Protein AF-A0A9P0Q6W0-F1 (afdb_monomer_lite)

pLDDT: mean 79.19, std 18.73, range [30.09, 95.81]

Organism: Acanthoscelides obtectus (NCBI:txid200917)

Sequence (115 aa):
MIPYQGRLVFKQYNPMKTHKYGIKVFKLCCDNGYTWNLSIYAGKEKEQAKNRNRAGNPVSVTKKKLKKGEITAKENERGICILKWRDKRDVLVLSTCHTDDTVHGVDTLFTSRKP

Foldseek 3Di:
DAADDDDDQQWAADPPDPRRIGWDKDFDADPVGDTPDIDTPSDDDPPDPQPVVRPPDDCVAPVDDDDAADKAWDADPQQWIWMWHDHVHIDIDIDSPDHRVVRVVVVVVVVVDDD

Radius of gyration: 19.01 Å; chains: 1; bounding box: 37×28×53 Å

InterPro domains:
  IPR029526 PiggyBac transposable element-derived protein [PF13843] (1-50)
  IPR029526 PiggyBac transposable element-derived protein [PF13843] (51-104)

Secondary structure (DSSP, 8-state):
-EE--S--TTPEE-TTSSS-EEE-EEEEE-TTS-EEEEEE--S--SS----SS-TTS-HHHHS----TT-EEEEE-TTS-EEEEEESSSEEEEEESS--THHHHHHHHHHSS---

Structure (mmCIF, N/CA/C/O backbone):
data_AF-A0A9P0Q6W0-F1
#
_entry.id   AF-A0A9P0Q6W0-F1
#
loop_
_atom_site.group_PDB
_atom_site.id
_atom_site.type_symbol
_atom_site.label_atom_id
_atom_site.label_alt_id
_atom_site.label_comp_id
_atom_site.label_asym_id
_atom_site.label_entity_id
_atom_site.label_seq_id
_atom_site.pdbx_PDB_ins_code
_atom_site.Cartn_x
_atom_site.Cartn_y
_atom_site.Cartn_z
_atom_site.occupancy
_atom_site.B_iso_or_equiv
_atom_site.auth_seq_id
_atom_site.auth_comp_id
_atom_site.auth_asym_id
_atom_site.auth_atom_id
_atom_site.pdbx_PDB_model_num
ATOM 1 N N . MET A 1 1 ? -12.545 -3.997 5.233 1.00 91.19 1 MET A N 1
ATOM 2 C CA . MET A 1 1 ? -12.561 -3.222 6.490 1.00 91.19 1 MET A CA 1
ATOM 3 C C . MET A 1 1 ? -13.819 -3.623 7.207 1.00 91.19 1 MET A C 1
ATOM 5 O O . MET A 1 1 ? -14.860 -3.628 6.565 1.00 91.19 1 MET A O 1
ATOM 9 N N . ILE A 1 2 ? -13.689 -4.030 8.462 1.00 94.38 2 ILE A N 1
ATOM 10 C CA . ILE A 1 2 ? -14.810 -4.478 9.283 1.00 94.38 2 ILE A CA 1
ATOM 11 C C . ILE A 1 2 ? -15.356 -3.235 9.996 1.00 94.38 2 ILE A C 1
ATOM 13 O O . ILE A 1 2 ? -14.585 -2.605 10.727 1.00 94.38 2 ILE A O 1
ATOM 17 N N . PRO A 1 3 ? -16.611 -2.820 9.743 1.00 95.81 3 PRO A N 1
ATOM 18 C CA . PRO A 1 3 ? -17.173 -1.614 10.342 1.00 95.81 3 PRO A CA 1
ATOM 19 C C . PRO A 1 3 ? -17.170 -1.709 11.868 1.00 95.81 3 PRO A C 1
ATOM 21 O O . PRO A 1 3 ? -17.630 -2.698 12.430 1.00 95.81 3 PRO A O 1
ATOM 24 N N . TYR A 1 4 ? -16.648 -0.683 12.537 1.00 95.06 4 TYR A N 1
ATOM 25 C CA . TYR A 1 4 ? -16.645 -0.606 13.997 1.00 95.06 4 TYR A CA 1
ATOM 26 C C . TYR A 1 4 ? -16.632 0.856 14.448 1.00 95.06 4 TYR A C 1
ATOM 28 O O . TYR A 1 4 ? -15.785 1.634 14.004 1.00 95.06 4 TYR A O 1
ATOM 36 N N . GLN A 1 5 ? -17.564 1.232 15.329 1.00 87.00 5 GLN A N 1
ATOM 37 C CA . GLN A 1 5 ? -17.781 2.626 15.749 1.00 87.00 5 GLN A CA 1
ATOM 38 C C . GLN A 1 5 ? -17.341 2.924 17.193 1.00 87.00 5 GLN A C 1
ATOM 40 O O . GLN A 1 5 ? -17.248 4.089 17.571 1.00 87.00 5 GLN A O 1
ATOM 45 N N . GLY A 1 6 ? -16.981 1.908 17.984 1.00 92.56 6 GLY A N 1
ATOM 46 C CA . GLY A 1 6 ? -16.529 2.088 19.367 1.00 92.56 6 GLY A CA 1
ATOM 47 C C . GLY A 1 6 ? -15.107 2.651 19.510 1.00 92.56 6 GLY A C 1
ATOM 48 O O . GLY A 1 6 ? -14.415 2.977 18.530 1.00 92.56 6 GLY A O 1
ATOM 49 N N . ARG A 1 7 ? -14.646 2.747 20.763 1.00 92.25 7 ARG A N 1
ATOM 50 C CA . ARG A 1 7 ? -13.244 3.040 21.099 1.00 92.25 7 ARG A CA 1
ATOM 51 C C . ARG A 1 7 ? -12.422 1.759 20.956 1.00 92.25 7 ARG A C 1
ATOM 53 O O . ARG A 1 7 ? -12.735 0.749 21.573 1.00 92.25 7 ARG A O 1
ATOM 60 N N . LEU A 1 8 ? -11.407 1.796 20.102 1.00 90.62 8 LEU A N 1
ATOM 61 C CA . LEU A 1 8 ? -10.446 0.715 19.893 1.00 90.62 8 LEU A CA 1
ATOM 62 C C . LEU A 1 8 ? -9.125 1.340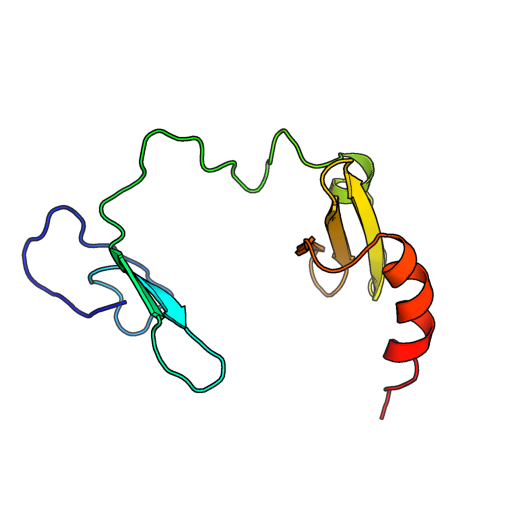 19.452 1.00 90.62 8 LEU A C 1
ATOM 64 O O . LEU A 1 8 ? -9.125 2.192 18.562 1.00 90.62 8 LEU A O 1
ATOM 68 N N . VAL A 1 9 ? -8.022 0.906 20.064 1.00 91.12 9 VAL A N 1
ATOM 69 C CA . VAL A 1 9 ? -6.696 1.532 19.911 1.00 91.12 9 VAL A CA 1
ATOM 70 C C . VAL A 1 9 ? -6.196 1.487 18.463 1.00 91.12 9 VAL A C 1
ATOM 72 O O . VAL A 1 9 ? -5.640 2.462 17.973 1.00 91.12 9 VAL A O 1
ATOM 75 N N . PHE A 1 10 ? -6.458 0.395 17.743 1.00 90.62 10 PHE A N 1
ATOM 76 C CA . PHE A 1 10 ? -6.025 0.195 16.354 1.00 90.62 10 PHE A CA 1
ATOM 77 C C . PHE A 1 10 ? -7.147 0.382 15.317 1.00 90.62 10 PHE A C 1
ATOM 79 O O . PHE A 1 10 ? -7.098 -0.159 14.209 1.00 90.62 10 PHE A O 1
ATOM 86 N N . LYS A 1 11 ? -8.189 1.156 15.648 1.00 93.06 11 LYS A N 1
ATOM 87 C CA . LYS A 1 11 ? -9.215 1.539 14.668 1.00 93.06 11 LYS A CA 1
ATOM 88 C C . LYS A 1 11 ? -8.581 2.384 13.560 1.00 93.06 11 LYS A C 1
ATOM 90 O O . LYS A 1 11 ? -7.958 3.407 13.827 1.00 93.06 11 LYS A O 1
ATOM 95 N N . GLN A 1 12 ? -8.791 1.994 12.307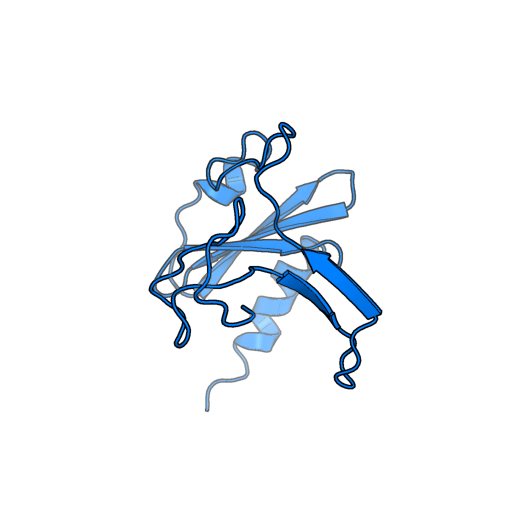 1.00 93.75 12 GLN A N 1
ATOM 96 C CA . GLN A 1 12 ? -8.245 2.692 11.150 1.00 93.75 12 GLN A CA 1
ATOM 97 C C . GLN A 1 12 ? -9.315 3.554 10.474 1.00 93.75 12 GLN A C 1
ATOM 99 O O . GLN A 1 12 ? -10.459 3.130 10.299 1.00 93.75 12 GLN A O 1
ATOM 104 N N . TYR A 1 13 ? -8.911 4.747 10.035 1.00 93.88 13 TYR A N 1
ATOM 105 C CA . TYR A 1 13 ? -9.670 5.566 9.091 1.00 93.88 13 TYR A CA 1
ATOM 106 C C . TYR A 1 13 ? -9.135 5.371 7.668 1.00 93.88 13 TYR A C 1
ATOM 108 O O . TYR A 1 13 ? -7.922 5.445 7.444 1.00 93.88 13 TYR A O 1
ATOM 116 N N . ASN A 1 14 ? -10.024 5.118 6.708 1.00 92.81 14 ASN A N 1
ATOM 117 C CA . ASN A 1 14 ? -9.715 5.103 5.282 1.00 92.81 14 ASN A CA 1
ATOM 118 C C . ASN A 1 14 ? -10.855 5.772 4.487 1.00 92.81 14 ASN A C 1
ATOM 120 O O . ASN A 1 14 ? -11.891 5.137 4.269 1.00 92.81 14 ASN A O 1
ATOM 124 N N . PRO A 1 15 ? -10.669 7.020 4.017 1.00 95.00 15 PRO A N 1
ATOM 125 C CA . PRO A 1 15 ? -11.729 7.801 3.376 1.00 95.00 15 PRO A CA 1
ATOM 126 C C . PRO A 1 15 ? -12.205 7.210 2.044 1.00 95.00 15 PRO A C 1
ATOM 128 O O . PRO A 1 15 ? -13.334 7.461 1.637 1.00 95.00 15 PRO A O 1
ATOM 131 N N . MET A 1 16 ? -11.372 6.398 1.387 1.00 95.50 16 MET A N 1
ATOM 132 C CA . MET A 1 16 ? -11.658 5.809 0.073 1.00 95.50 16 MET A CA 1
ATOM 133 C C . MET A 1 16 ? -12.521 4.537 0.145 1.00 95.50 16 MET A C 1
ATOM 135 O O . MET A 1 16 ? -12.678 3.836 -0.852 1.00 95.50 16 MET A O 1
ATOM 139 N N . LYS A 1 17 ? -13.034 4.172 1.324 1.00 91.94 17 LYS A N 1
ATOM 140 C CA . LYS A 1 17 ? -13.898 3.001 1.524 1.00 91.94 17 LYS A CA 1
ATOM 141 C C . LYS A 1 17 ? -15.270 3.449 2.017 1.00 91.94 17 LYS A C 1
ATOM 143 O O . LYS A 1 17 ? -15.353 4.379 2.811 1.00 91.94 17 LYS A O 1
ATOM 148 N N . THR A 1 18 ? -16.321 2.737 1.603 1.00 94.19 18 THR A N 1
ATOM 149 C CA . THR A 1 18 ? -17.715 2.996 2.012 1.00 94.19 18 THR A CA 1
ATOM 150 C C . THR A 1 18 ? -17.849 3.084 3.532 1.00 94.19 18 THR A C 1
ATOM 152 O O . THR A 1 18 ? -18.321 4.080 4.069 1.00 94.19 18 THR A O 1
ATOM 155 N N . HIS A 1 19 ? -17.334 2.081 4.245 1.00 93.25 19 HIS A N 1
ATOM 156 C CA . HIS A 1 19 ? -17.178 2.145 5.694 1.00 93.25 19 HIS A CA 1
ATOM 157 C C . HIS A 1 19 ? -15.838 2.788 6.021 1.00 93.25 19 HIS A C 1
ATOM 159 O O . HIS A 1 19 ? -14.816 2.115 5.971 1.00 93.25 19 HIS A O 1
ATOM 165 N N . LYS A 1 20 ? -15.833 4.089 6.321 1.00 94.81 20 LYS A N 1
ATOM 166 C CA . LYS A 1 20 ? -14.592 4.862 6.488 1.00 94.81 20 LYS A CA 1
ATOM 167 C C . LYS A 1 20 ? -13.821 4.527 7.766 1.00 94.81 20 LYS A C 1
ATOM 169 O O . LYS A 1 20 ? -12.600 4.647 7.777 1.00 94.81 20 LYS A O 1
ATOM 174 N N . TYR A 1 21 ? -14.520 4.111 8.820 1.00 95.31 21 TYR A N 1
ATOM 175 C CA .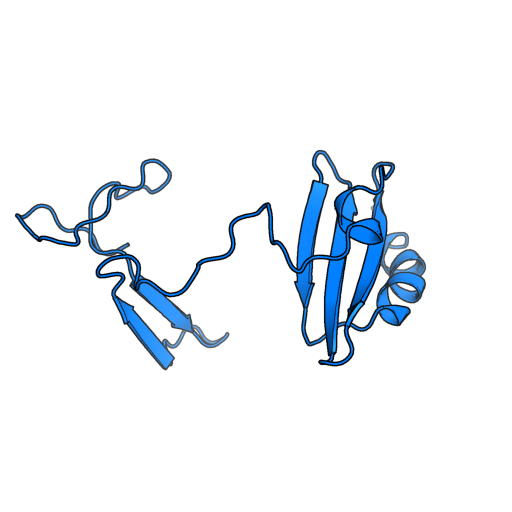 TYR A 1 21 ? -13.945 3.765 10.120 1.00 95.31 21 TYR A CA 1
ATOM 176 C C . TYR A 1 21 ? -14.164 2.286 10.420 1.00 95.31 21 TYR A C 1
ATOM 178 O O . TYR A 1 21 ? -15.267 1.764 10.237 1.00 95.31 21 TYR A O 1
ATOM 186 N N . GLY A 1 22 ? -13.122 1.613 10.901 1.00 95.56 22 GLY A N 1
ATOM 187 C CA . GLY A 1 22 ? -13.252 0.233 11.342 1.00 95.56 22 GLY A CA 1
ATOM 188 C C . GLY A 1 22 ? -11.927 -0.473 11.573 1.00 95.56 22 GLY A C 1
ATOM 189 O O . GLY A 1 22 ? -10.863 0.142 11.637 1.00 95.56 22 GLY A O 1
ATOM 190 N N . ILE A 1 23 ? -12.003 -1.794 11.682 1.00 95.50 23 ILE A N 1
ATOM 191 C CA . ILE A 1 23 ? -10.837 -2.661 11.826 1.00 95.50 23 ILE A CA 1
ATOM 192 C C . ILE A 1 23 ? -10.345 -3.021 10.425 1.00 95.50 23 ILE A C 1
ATOM 194 O O . ILE A 1 23 ? -11.081 -3.563 9.586 1.00 95.50 23 ILE A O 1
ATOM 198 N N . LYS A 1 24 ? -9.088 -2.684 10.135 1.00 94.19 24 LYS A N 1
ATOM 199 C CA . LYS A 1 24 ? -8.449 -3.065 8.878 1.00 94.19 24 LYS A CA 1
ATOM 200 C C . LYS A 1 24 ? -7.898 -4.481 9.015 1.00 94.19 24 LYS A C 1
ATOM 202 O O . LYS A 1 24 ? -7.192 -4.793 9.963 1.00 94.19 24 LYS A O 1
ATOM 207 N N . VAL A 1 25 ? -8.221 -5.315 8.036 1.00 93.31 25 VAL A N 1
ATOM 208 C CA . VAL A 1 25 ? -7.855 -6.727 7.995 1.00 93.31 25 VAL A CA 1
ATOM 209 C C . VAL A 1 25 ? -7.241 -7.031 6.636 1.00 93.31 25 VAL A C 1
ATOM 211 O O . VAL A 1 25 ? -7.771 -6.586 5.612 1.00 93.31 25 VAL A O 1
ATOM 214 N N . PHE A 1 26 ? -6.140 -7.773 6.637 1.00 92.56 26 PHE A N 1
ATOM 215 C CA . PHE A 1 26 ? -5.577 -8.415 5.456 1.00 92.56 26 PHE A CA 1
ATOM 216 C C . PHE A 1 26 ? -6.058 -9.860 5.428 1.00 92.56 26 PHE A C 1
ATOM 218 O O . PHE A 1 26 ? -5.970 -10.556 6.436 1.00 92.56 26 PHE A O 1
ATOM 225 N N . LYS A 1 27 ? -6.599 -10.292 4.291 1.00 93.25 27 LYS A N 1
ATOM 226 C CA . LYS A 1 27 ? -7.102 -11.651 4.104 1.00 93.25 27 LYS A CA 1
ATOM 227 C C . LYS A 1 27 ? -6.348 -12.321 2.965 1.00 93.25 27 LYS A C 1
ATOM 229 O O . LYS A 1 27 ? -6.154 -11.697 1.922 1.00 93.25 27 LYS A O 1
ATOM 234 N N . LEU A 1 28 ? -5.953 -13.568 3.178 1.00 95.00 28 LEU A N 1
ATOM 235 C CA . LEU A 1 28 ? -5.508 -14.470 2.128 1.00 95.00 28 LEU A CA 1
ATOM 236 C C . LEU A 1 28 ? -6.723 -15.292 1.707 1.00 95.00 28 LEU A C 1
ATOM 238 O O . LEU A 1 28 ? -7.292 -16.016 2.524 1.00 95.00 28 LEU A O 1
ATOM 242 N N . CYS A 1 29 ? -7.145 -15.141 0.458 1.00 94.12 29 CYS A N 1
ATOM 243 C CA . CYS A 1 29 ? -8.270 -15.883 -0.097 1.00 94.12 29 CYS A CA 1
ATOM 244 C C . CYS A 1 29 ? -7.792 -16.786 -1.226 1.00 94.12 29 CYS A C 1
ATOM 246 O O . CYS A 1 29 ? -6.843 -16.437 -1.923 1.00 94.12 29 CYS A O 1
ATOM 248 N N . CYS A 1 30 ? -8.481 -17.906 -1.405 1.00 93.81 30 CYS A N 1
ATOM 249 C CA . CYS A 1 30 ? -8.406 -18.674 -2.637 1.00 93.81 30 CYS A CA 1
ATOM 250 C C . CYS A 1 30 ? -9.358 -18.115 -3.692 1.00 93.81 30 CYS A C 1
ATOM 252 O O . CYS A 1 30 ? -10.293 -17.370 -3.381 1.00 93.81 30 CYS A O 1
ATOM 254 N N . ASP A 1 31 ? -9.142 -18.547 -4.932 1.00 91.56 31 ASP A N 1
ATOM 255 C CA . ASP A 1 31 ? -9.912 -18.125 -6.105 1.00 91.56 31 ASP A CA 1
ATOM 256 C C . ASP A 1 31 ? -11.384 -18.556 -6.026 1.00 91.56 31 ASP A C 1
ATOM 258 O O . ASP A 1 31 ? -12.271 -17.866 -6.519 1.00 91.56 31 ASP A O 1
ATOM 262 N N . ASN A 1 32 ? -11.664 -19.650 -5.313 1.00 93.12 32 ASN A N 1
ATOM 263 C CA . ASN A 1 32 ? -13.016 -20.119 -4.996 1.00 93.12 32 ASN A CA 1
ATOM 264 C C . ASN A 1 32 ? -13.727 -19.294 -3.900 1.00 93.12 32 ASN A C 1
ATOM 266 O O . ASN A 1 32 ? -14.839 -19.626 -3.501 1.00 93.12 32 ASN A O 1
ATOM 270 N N . GLY A 1 33 ? -13.099 -18.228 -3.393 1.00 89.25 33 GLY A N 1
ATOM 271 C CA . GLY A 1 33 ? -13.694 -17.285 -2.446 1.00 89.25 33 GLY A CA 1
ATOM 272 C C . GLY A 1 33 ? -13.485 -17.618 -0.966 1.00 89.25 33 GLY A C 1
ATOM 273 O O . GLY A 1 33 ? -13.774 -16.769 -0.115 1.00 89.25 33 GLY A O 1
ATOM 274 N N . TYR A 1 34 ? -12.934 -18.790 -0.628 1.00 92.94 34 TYR A N 1
ATOM 275 C CA . TYR A 1 34 ? -12.647 -19.140 0.766 1.00 92.94 34 TYR A CA 1
ATOM 276 C C . TYR A 1 34 ? -11.464 -18.347 1.323 1.00 92.94 34 TYR A C 1
ATOM 278 O O . TYR A 1 34 ? -10.495 -18.044 0.625 1.00 92.94 34 TYR A O 1
ATOM 286 N N . THR A 1 35 ? -11.541 -18.009 2.611 1.00 94.25 35 THR A N 1
ATOM 287 C CA . THR A 1 35 ? -10.462 -17.318 3.328 1.00 94.25 35 THR A CA 1
ATOM 288 C C . THR A 1 35 ? -9.589 -18.343 4.034 1.00 94.25 35 THR A C 1
ATOM 290 O O . THR A 1 35 ? -10.073 -19.071 4.890 1.00 94.25 35 THR A O 1
ATOM 293 N N . TRP A 1 36 ? -8.309 -18.372 3.678 1.00 92.50 36 TRP A N 1
ATOM 294 C CA . TRP A 1 36 ? -7.313 -19.270 4.260 1.00 92.50 36 TRP A CA 1
ATOM 295 C C . 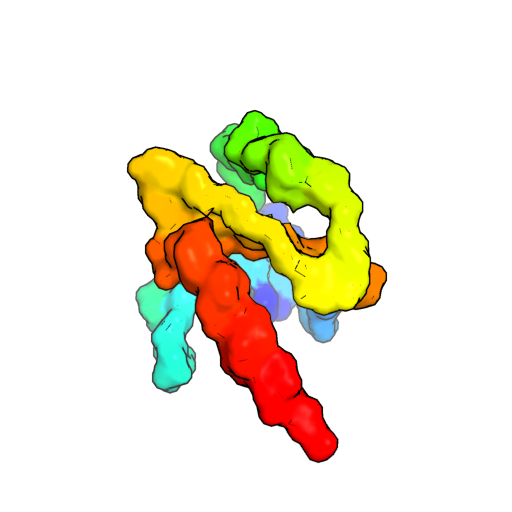TRP A 1 36 ? -6.688 -18.697 5.517 1.00 92.50 36 TRP A C 1
ATOM 297 O O . TRP A 1 36 ? -6.451 -19.413 6.481 1.00 92.50 36 TRP A O 1
ATOM 307 N N . ASN A 1 37 ? -6.399 -17.397 5.499 1.00 94.75 37 ASN A N 1
ATOM 308 C CA . ASN A 1 37 ? -5.753 -16.734 6.620 1.00 94.75 37 ASN A CA 1
ATOM 309 C C . ASN A 1 37 ? -6.215 -15.278 6.728 1.00 94.75 37 ASN A C 1
ATOM 311 O O . ASN A 1 37 ? -6.591 -14.645 5.735 1.00 94.75 37 ASN A O 1
ATOM 315 N N . LEU A 1 38 ? -6.184 -14.746 7.944 1.00 94.31 38 LEU A N 1
ATOM 316 C CA . LEU A 1 38 ? -6.647 -13.416 8.284 1.00 94.31 38 LEU A CA 1
ATOM 317 C C . LEU A 1 38 ? -5.691 -12.782 9.296 1.00 94.31 38 LEU A C 1
ATOM 319 O O . LEU A 1 38 ? -5.463 -13.328 10.367 1.00 94.31 38 LEU A O 1
ATOM 323 N N . SER A 1 39 ? -5.189 -11.588 8.982 1.00 93.06 39 SER A N 1
ATOM 324 C CA . SER A 1 39 ? -4.351 -10.795 9.883 1.00 93.06 39 SER A CA 1
ATOM 325 C C . SER A 1 39 ? -4.985 -9.435 10.151 1.00 93.06 39 SER A C 1
ATOM 327 O O . SER A 1 39 ? -5.313 -8.687 9.223 1.00 93.06 39 SER A O 1
ATOM 329 N N . ILE A 1 40 ? -5.126 -9.083 11.429 1.00 93.38 40 ILE A N 1
ATOM 330 C CA . ILE A 1 40 ? -5.608 -7.767 11.860 1.00 93.38 40 ILE A CA 1
ATOM 331 C C . ILE A 1 40 ? -4.462 -6.760 11.755 1.00 93.38 40 ILE A C 1
ATOM 333 O O . ILE A 1 40 ? -3.342 -7.022 12.183 1.00 93.38 40 ILE A O 1
ATOM 337 N N . TYR A 1 41 ? -4.740 -5.586 11.194 1.00 90.94 41 TYR A N 1
ATOM 338 C CA . TYR A 1 41 ? -3.799 -4.475 11.229 1.00 90.94 41 TYR A CA 1
ATOM 339 C C . TYR A 1 41 ? -3.918 -3.758 12.575 1.00 90.94 41 TYR A C 1
ATOM 341 O O . TYR A 1 41 ? -4.829 -2.954 12.774 1.00 90.94 41 TYR A O 1
ATOM 349 N N . ALA A 1 42 ? -2.994 -4.058 13.484 1.00 90.50 42 ALA A N 1
ATOM 350 C CA . ALA A 1 42 ? -2.933 -3.459 14.817 1.00 90.50 42 ALA A CA 1
ATOM 351 C C . ALA A 1 42 ? -1.969 -2.253 14.914 1.00 90.50 42 ALA A C 1
ATOM 353 O O . ALA A 1 42 ? -1.752 -1.717 15.995 1.00 90.50 42 ALA A O 1
ATOM 354 N N . GLY A 1 43 ? -1.389 -1.813 13.792 1.00 83.19 43 GLY A N 1
ATOM 355 C CA . GLY A 1 43 ? -0.340 -0.791 13.740 1.00 83.19 43 GLY A CA 1
ATOM 356 C C . GLY A 1 43 ? 0.773 -1.190 12.770 1.00 83.19 43 GLY A C 1
ATOM 357 O O . GLY A 1 43 ? 0.680 -2.220 12.104 1.00 83.19 43 GLY A O 1
ATOM 358 N N . LYS A 1 44 ? 1.819 -0.366 12.656 1.00 70.38 44 LYS A N 1
ATOM 359 C CA . LYS A 1 44 ? 3.049 -0.756 11.953 1.00 70.38 44 LYS A CA 1
ATOM 360 C C . LYS A 1 44 ? 3.989 -1.397 12.969 1.00 70.38 44 LYS A C 1
ATOM 362 O O . LYS A 1 44 ? 4.361 -0.729 13.931 1.00 70.38 44 LYS A O 1
ATOM 367 N N . GLU A 1 45 ? 4.402 -2.638 12.744 1.00 67.75 45 GLU A N 1
ATOM 368 C CA . GLU A 1 45 ? 5.624 -3.139 13.378 1.00 67.75 45 GLU A CA 1
ATOM 369 C C . GLU A 1 45 ? 6.821 -2.298 12.904 1.00 67.75 45 GLU A C 1
ATOM 371 O O . GLU A 1 45 ? 6.780 -1.687 11.831 1.00 67.75 45 GLU A O 1
ATOM 376 N N . LYS A 1 46 ? 7.886 -2.219 13.714 1.00 52.22 46 LYS A N 1
ATOM 377 C CA . LYS A 1 46 ? 9.078 -1.397 13.419 1.00 52.22 46 LYS A CA 1
ATOM 378 C C . LYS A 1 46 ? 9.881 -1.879 12.206 1.00 52.22 46 LYS A C 1
ATOM 380 O O . LYS A 1 46 ? 10.882 -1.253 11.859 1.00 52.22 46 LYS A O 1
ATOM 385 N N . GLU A 1 47 ? 9.461 -2.948 11.542 1.00 57.94 47 GLU A N 1
ATOM 386 C CA . GLU A 1 47 ? 10.160 -3.445 10.373 1.00 57.94 47 GLU A CA 1
ATOM 387 C C . GLU A 1 47 ? 9.766 -2.652 9.124 1.00 57.94 47 GLU A C 1
ATOM 389 O O . GLU A 1 47 ? 8.597 -2.437 8.795 1.00 57.94 47 GLU A O 1
ATOM 394 N N . GLN A 1 48 ? 10.793 -2.109 8.479 1.00 49.66 48 GLN A N 1
ATOM 395 C CA . GLN A 1 48 ? 10.712 -1.035 7.502 1.00 49.66 48 GLN A CA 1
ATOM 396 C C . GLN A 1 48 ? 9.805 -1.402 6.322 1.00 49.66 48 GLN A C 1
ATOM 398 O O . GLN A 1 48 ? 10.239 -2.003 5.339 1.00 49.66 48 GLN A O 1
ATOM 403 N N . ALA A 1 49 ? 8.555 -0.942 6.354 1.00 45.41 49 ALA A N 1
ATOM 404 C CA . ALA A 1 49 ? 7.718 -0.880 5.166 1.00 45.41 49 ALA A CA 1
ATOM 405 C C . ALA A 1 49 ? 8.356 0.110 4.176 1.00 45.41 49 ALA A C 1
ATOM 407 O O . ALA A 1 49 ? 8.077 1.312 4.203 1.00 45.41 49 ALA A O 1
ATOM 408 N N . LYS A 1 50 ? 9.265 -0.395 3.329 1.00 50.88 50 LYS A N 1
ATOM 409 C CA . LYS A 1 50 ? 9.954 0.370 2.286 1.00 50.88 50 LYS A CA 1
ATOM 410 C C . LYS A 1 50 ? 8.903 0.951 1.340 1.00 50.88 50 LYS A C 1
ATOM 412 O O . LYS A 1 50 ? 8.302 0.260 0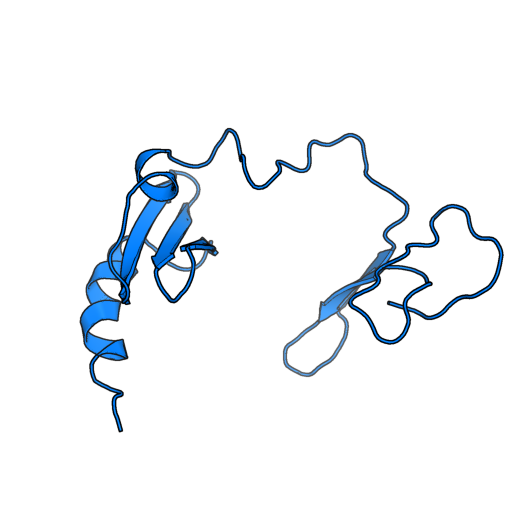.514 1.00 50.88 50 LYS A O 1
ATOM 417 N N . ASN A 1 51 ? 8.683 2.244 1.552 1.00 51.28 51 ASN A N 1
ATOM 418 C CA . ASN A 1 51 ? 7.811 3.156 0.828 1.00 51.28 51 ASN A CA 1
ATOM 419 C C . ASN A 1 51 ? 8.116 3.129 -0.682 1.00 51.28 51 ASN A C 1
ATOM 421 O O . ASN A 1 51 ? 9.160 2.625 -1.079 1.00 51.28 51 ASN A O 1
ATOM 425 N N . ARG A 1 52 ? 7.259 3.710 -1.535 1.00 48.22 52 ARG A N 1
ATOM 426 C CA . ARG A 1 52 ? 7.449 3.753 -3.011 1.00 48.22 52 ARG A CA 1
ATOM 427 C C . ARG A 1 52 ? 8.845 4.230 -3.464 1.00 48.22 52 ARG A C 1
ATOM 429 O O . ARG A 1 52 ? 9.301 3.819 -4.524 1.00 48.22 52 ARG A O 1
ATOM 436 N N . ASN A 1 53 ? 9.555 4.981 -2.621 1.00 54.38 53 ASN A N 1
ATOM 437 C CA . ASN A 1 53 ? 10.999 5.221 -2.714 1.00 54.38 53 ASN A CA 1
ATOM 438 C C . ASN A 1 53 ? 11.788 4.023 -2.144 1.00 54.38 53 ASN A C 1
ATOM 440 O O . ASN A 1 53 ? 12.524 4.149 -1.164 1.00 54.38 53 ASN A O 1
ATOM 444 N N . ARG A 1 54 ? 11.574 2.829 -2.712 1.00 60.19 54 ARG A N 1
ATOM 445 C CA . ARG A 1 54 ? 12.193 1.580 -2.253 1.00 60.19 54 ARG A CA 1
ATOM 446 C C . ARG A 1 54 ? 13.693 1.652 -2.514 1.00 60.19 54 ARG A C 1
ATOM 448 O O . ARG A 1 54 ? 14.116 1.497 -3.653 1.00 60.19 54 ARG A O 1
ATOM 455 N N . ALA A 1 55 ? 14.486 1.800 -1.456 1.00 60.97 55 ALA A N 1
ATOM 456 C CA . ALA A 1 55 ? 15.952 1.825 -1.501 1.00 60.97 55 ALA A CA 1
ATOM 457 C C . ALA A 1 55 ? 16.614 0.590 -2.167 1.00 60.97 55 ALA A C 1
ATOM 459 O O . ALA A 1 55 ? 17.823 0.581 -2.337 1.00 60.97 55 ALA A O 1
ATOM 460 N N . GLY A 1 56 ? 15.847 -0.447 -2.538 1.00 67.75 56 GLY A N 1
ATOM 461 C CA . GLY A 1 56 ? 16.331 -1.645 -3.237 1.00 67.75 56 GLY A CA 1
ATOM 462 C C . GLY A 1 56 ? 15.789 -1.846 -4.657 1.00 67.75 56 GLY A C 1
ATOM 463 O O . GLY A 1 56 ? 16.078 -2.874 -5.258 1.00 67.75 56 GLY A O 1
ATOM 464 N N . ASN A 1 57 ? 14.995 -0.919 -5.204 1.00 79.75 57 ASN A N 1
ATOM 465 C CA . ASN A 1 57 ? 14.538 -1.039 -6.590 1.00 79.75 57 ASN A CA 1
ATOM 466 C C . ASN A 1 57 ? 15.627 -0.538 -7.555 1.00 79.75 57 ASN A C 1
ATOM 468 O O . ASN A 1 57 ? 16.203 0.528 -7.316 1.00 79.75 57 ASN A O 1
ATOM 472 N N . PRO A 1 58 ? 15.872 -1.225 -8.685 1.00 82.12 58 PRO A N 1
ATOM 473 C CA . PRO A 1 58 ? 16.841 -0.774 -9.663 1.00 82.12 58 PRO A CA 1
ATOM 474 C C . PRO A 1 58 ? 16.405 0.566 -10.262 1.00 82.12 58 PRO A C 1
ATOM 476 O O . PRO A 1 58 ? 15.293 0.738 -10.781 1.00 82.12 58 PRO A O 1
ATOM 479 N N . VAL A 1 59 ? 17.320 1.532 -10.195 1.00 85.19 59 VAL A N 1
ATOM 480 C CA . VAL A 1 59 ? 17.129 2.885 -10.731 1.00 85.19 59 VAL A CA 1
ATOM 481 C C . VAL A 1 59 ? 16.896 2.845 -12.243 1.00 85.19 59 VAL A C 1
ATOM 483 O O . VAL A 1 59 ? 16.088 3.626 -12.748 1.00 85.19 59 VAL A O 1
ATOM 486 N N . SER A 1 60 ? 17.534 1.891 -12.933 1.00 84.94 60 SER A N 1
ATOM 487 C CA . SER A 1 60 ? 17.403 1.666 -14.376 1.00 84.94 60 SER A CA 1
ATOM 488 C C . SER A 1 60 ? 15.963 1.400 -14.818 1.00 84.94 60 SER A C 1
ATOM 490 O O . SER A 1 60 ? 15.581 1.828 -15.897 1.00 84.94 60 SER A O 1
ATOM 492 N N . VAL A 1 61 ? 15.145 0.759 -13.978 1.00 87.00 61 VAL A N 1
ATOM 493 C CA . VAL A 1 61 ? 13.718 0.523 -14.250 1.00 87.00 61 VAL A CA 1
ATOM 494 C C . VAL A 1 61 ? 12.890 1.707 -13.766 1.00 87.00 61 VAL A C 1
ATOM 496 O O . VAL A 1 61 ? 12.081 2.264 -14.501 1.00 87.00 61 VAL A O 1
ATOM 499 N N . THR A 1 62 ? 13.117 2.147 -12.527 1.00 85.62 62 THR A N 1
ATOM 500 C CA . THR A 1 62 ? 12.228 3.108 -11.855 1.00 85.62 62 THR A CA 1
ATOM 501 C C . THR A 1 62 ? 12.261 4.496 -12.508 1.00 85.62 62 THR A C 1
ATOM 503 O O . THR A 1 62 ? 11.209 5.112 -12.701 1.00 85.62 62 THR A O 1
ATOM 506 N N . LYS A 1 63 ? 13.450 4.992 -12.886 1.00 86.75 63 LYS A N 1
ATOM 507 C CA . LYS A 1 63 ? 13.630 6.346 -13.444 1.00 86.75 63 LYS A CA 1
ATOM 508 C C . LYS A 1 63 ? 13.507 6.420 -14.970 1.00 86.75 63 LYS A C 1
ATOM 510 O O . LYS A 1 63 ? 13.406 7.528 -15.494 1.00 86.75 63 LYS A O 1
ATOM 515 N N . LYS A 1 64 ? 13.486 5.289 -15.687 1.00 89.56 64 LYS A N 1
ATOM 516 C CA . LYS A 1 64 ? 13.368 5.275 -17.155 1.00 89.56 64 LYS A CA 1
ATOM 517 C C . LYS A 1 64 ? 12.066 5.952 -17.585 1.00 89.56 64 LYS A C 1
ATOM 519 O O . LYS A 1 64 ? 10.992 5.600 -17.093 1.00 89.56 64 LYS A O 1
ATOM 524 N N . LYS A 1 65 ? 12.158 6.954 -18.461 1.00 91.94 65 LYS A N 1
ATOM 525 C CA . LYS A 1 65 ? 10.985 7.580 -19.083 1.00 91.94 65 LYS A CA 1
ATOM 526 C C . LYS A 1 65 ? 10.532 6.688 -20.231 1.00 91.94 65 LYS A C 1
ATOM 528 O O . LYS A 1 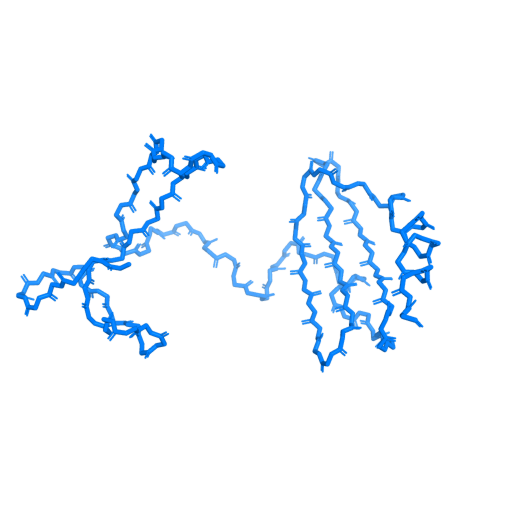65 ? 11.337 6.352 -21.089 1.00 91.94 65 LYS A O 1
ATOM 533 N N . LEU A 1 66 ? 9.264 6.310 -20.199 1.00 90.88 66 LEU A N 1
ATOM 534 C CA . LEU A 1 66 ? 8.639 5.408 -21.157 1.00 90.88 66 LEU A CA 1
ATOM 535 C C . LEU A 1 66 ? 7.537 6.160 -21.904 1.00 90.88 66 LEU A C 1
ATOM 537 O O . LEU A 1 66 ? 6.874 7.029 -21.322 1.00 90.88 66 LEU A O 1
ATOM 541 N N . LYS A 1 67 ? 7.325 5.823 -23.173 1.00 91.69 67 LYS A N 1
ATOM 542 C CA . LYS A 1 67 ? 6.134 6.234 -23.923 1.00 91.69 67 LYS A CA 1
ATOM 543 C C . LYS A 1 67 ? 4.945 5.376 -23.504 1.00 91.69 67 LYS A C 1
ATOM 545 O O . LYS A 1 67 ? 5.100 4.288 -22.960 1.00 91.69 67 LYS A O 1
ATOM 550 N N . LYS A 1 68 ? 3.731 5.871 -23.744 1.00 91.81 68 LYS A N 1
ATOM 551 C CA . LYS A 1 68 ? 2.510 5.110 -23.458 1.00 91.81 68 LYS A CA 1
ATOM 552 C C . LYS A 1 68 ? 2.531 3.780 -24.225 1.00 91.81 68 LYS A C 1
ATOM 554 O O . LYS A 1 68 ? 2.718 3.788 -25.435 1.00 91.81 68 LYS A O 1
ATOM 559 N N . GLY A 1 69 ? 2.304 2.680 -23.517 1.00 87.25 69 GLY A N 1
ATOM 560 C CA . GLY A 1 69 ? 2.362 1.314 -24.031 1.00 87.25 69 GLY A CA 1
ATOM 561 C C . GLY A 1 69 ? 3.685 0.605 -23.751 1.00 87.25 69 GLY A C 1
ATOM 562 O O . GLY A 1 69 ? 3.694 -0.616 -23.717 1.00 87.25 69 GLY A O 1
ATOM 563 N N . GLU A 1 70 ? 4.771 1.332 -23.481 1.00 88.94 70 GLU A N 1
ATOM 564 C CA . GLU A 1 70 ? 6.082 0.717 -23.274 1.00 88.94 70 GLU A CA 1
ATOM 565 C C . GLU A 1 70 ? 6.224 0.098 -21.880 1.00 88.94 70 GLU A C 1
ATOM 567 O O . GLU A 1 70 ? 5.688 0.594 -20.875 1.00 88.94 70 GLU A O 1
ATOM 572 N N . ILE A 1 71 ? 7.015 -0.972 -21.841 1.00 89.69 71 ILE A N 1
ATOM 573 C CA . ILE A 1 71 ? 7.346 -1.745 -20.652 1.00 89.69 71 ILE A CA 1
ATOM 574 C C . ILE A 1 71 ? 8.872 -1.817 -20.518 1.00 89.69 71 ILE A C 1
ATOM 576 O O . ILE A 1 71 ? 9.619 -1.801 -21.493 1.00 89.69 71 ILE A O 1
ATOM 580 N N . THR A 1 72 ? 9.362 -1.867 -19.286 1.00 89.12 72 THR A N 1
ATOM 581 C CA . THR A 1 72 ? 10.747 -2.227 -18.979 1.00 89.12 72 THR A CA 1
ATOM 582 C C . THR A 1 72 ? 10.743 -3.065 -17.709 1.00 89.12 72 THR A C 1
ATOM 584 O O . THR A 1 72 ? 10.024 -2.733 -16.764 1.00 89.12 72 THR A O 1
ATOM 587 N N . ALA A 1 73 ? 11.541 -4.123 -17.659 1.00 88.19 73 ALA A N 1
ATOM 588 C CA . ALA A 1 73 ? 11.679 -4.945 -16.469 1.00 88.19 73 ALA A CA 1
ATOM 589 C C . ALA A 1 73 ? 13.150 -5.148 -16.096 1.00 88.19 73 ALA A C 1
ATOM 591 O O . ALA A 1 73 ? 14.057 -4.672 -16.783 1.00 88.19 73 ALA A O 1
ATOM 592 N N . LYS A 1 74 ? 13.358 -5.683 -14.894 1.00 86.56 74 LYS A N 1
ATOM 593 C CA . LYS A 1 74 ? 14.639 -6.196 -14.426 1.00 86.56 74 LYS A CA 1
ATOM 594 C C . LYS A 1 74 ? 14.393 -7.206 -13.323 1.00 86.56 74 LYS A C 1
ATOM 596 O O . LYS A 1 74 ? 13.682 -6.910 -12.360 1.00 86.56 74 LYS A O 1
ATOM 601 N N . GLU A 1 75 ? 15.045 -8.346 -13.433 1.00 85.44 75 GLU A N 1
ATOM 602 C CA . GLU A 1 75 ? 15.046 -9.387 -12.418 1.00 85.44 75 GLU A CA 1
ATOM 603 C C . GLU A 1 75 ? 16.289 -9.286 -11.527 1.00 85.44 75 GLU A C 1
ATOM 605 O O . GLU A 1 75 ? 17.344 -8.804 -11.950 1.00 85.44 75 GLU A O 1
ATOM 610 N N . ASN A 1 76 ? 16.151 -9.670 -10.258 1.00 83.00 76 ASN A N 1
ATOM 611 C CA . ASN A 1 76 ? 17.286 -9.840 -9.356 1.00 83.00 76 ASN A CA 1
ATOM 612 C C . ASN A 1 76 ? 17.647 -11.324 -9.201 1.00 83.00 76 ASN A C 1
ATOM 614 O O . ASN A 1 76 ? 16.867 -12.204 -9.537 1.00 83.00 76 ASN A O 1
ATOM 618 N N . GLU A 1 77 ? 18.797 -11.603 -8.593 1.00 81.06 77 GLU A N 1
ATOM 619 C CA . GLU A 1 77 ? 19.301 -12.970 -8.363 1.00 81.06 77 GLU A CA 1
ATOM 620 C C . GLU A 1 77 ? 18.368 -13.866 -7.526 1.00 81.06 77 GLU A C 1
ATOM 622 O O . GLU A 1 77 ? 18.563 -15.072 -7.452 1.00 81.06 77 GLU A O 1
ATOM 627 N N . ARG A 1 78 ? 17.349 -13.291 -6.874 1.00 80.56 78 ARG A N 1
ATOM 628 C CA . ARG A 1 78 ? 16.355 -14.027 -6.079 1.00 80.56 78 ARG A CA 1
ATOM 629 C C . ARG A 1 78 ? 15.098 -14.382 -6.877 1.00 80.56 78 ARG A C 1
ATOM 631 O O . ARG A 1 78 ? 14.115 -14.802 -6.272 1.00 80.56 78 ARG A O 1
ATOM 638 N N . GLY A 1 79 ? 15.090 -14.150 -8.188 1.00 79.88 79 GLY A N 1
ATOM 639 C CA . GLY A 1 79 ? 13.935 -14.414 -9.045 1.00 79.88 79 GLY A CA 1
ATOM 640 C C . GLY A 1 79 ? 12.807 -13.387 -8.917 1.00 79.88 79 GLY A C 1
ATOM 641 O O . GLY A 1 79 ? 11.656 -13.675 -9.240 1.00 79.88 79 GLY A O 1
ATOM 642 N N . ILE A 1 80 ? 13.086 -12.194 -8.376 1.00 83.56 80 ILE A N 1
ATOM 643 C CA . ILE A 1 80 ? 12.084 -11.129 -8.249 1.00 83.56 80 ILE A CA 1
ATOM 644 C C . ILE A 1 80 ? 12.233 -10.174 -9.429 1.00 83.56 80 ILE A C 1
ATOM 646 O O . ILE A 1 80 ? 13.189 -9.396 -9.497 1.00 83.56 80 ILE A O 1
ATOM 650 N N . CYS A 1 81 ? 11.244 -10.182 -10.314 1.00 85.12 81 CYS A N 1
ATOM 651 C CA . CYS A 1 81 ? 11.127 -9.255 -11.426 1.00 85.12 81 CYS A CA 1
ATOM 652 C C . CYS A 1 81 ? 10.429 -7.960 -11.001 1.00 85.12 81 CYS A C 1
ATOM 654 O O . CYS A 1 81 ? 9.371 -7.954 -10.361 1.00 85.12 81 CYS A O 1
ATOM 656 N N . ILE A 1 82 ? 11.036 -6.835 -11.367 1.00 86.25 82 ILE A N 1
ATOM 657 C CA . ILE A 1 82 ? 10.510 -5.489 -11.164 1.00 86.25 82 ILE A CA 1
ATOM 658 C C . ILE A 1 82 ? 10.178 -4.910 -12.529 1.00 86.25 82 ILE A C 1
ATOM 660 O O . ILE A 1 82 ? 11.080 -4.608 -13.303 1.00 86.25 82 ILE A O 1
ATOM 664 N N . LEU A 1 83 ? 8.891 -4.705 -12.794 1.00 88.50 83 LEU A N 1
ATOM 665 C CA . LEU A 1 83 ? 8.378 -4.226 -14.073 1.00 88.50 83 LEU A CA 1
ATOM 666 C C . LEU A 1 83 ? 7.816 -2.813 -13.933 1.00 88.50 83 LEU A C 1
ATOM 668 O O . LEU A 1 83 ? 7.098 -2.507 -12.979 1.00 88.50 83 LEU A O 1
ATOM 672 N N . LYS A 1 84 ? 8.117 -1.952 -14.903 1.00 89.00 84 LYS A N 1
ATOM 673 C CA . LYS A 1 84 ? 7.518 -0.629 -15.067 1.00 89.00 84 LYS A CA 1
ATOM 674 C C . LYS A 1 84 ? 6.799 -0.556 -16.411 1.00 89.00 84 LYS A C 1
ATOM 676 O O . LYS A 1 84 ? 7.411 -0.787 -17.447 1.00 89.00 84 LYS A O 1
ATOM 681 N N . TRP A 1 85 ? 5.525 -0.176 -16.378 1.00 91.88 85 TRP A N 1
ATOM 682 C CA . TRP A 1 85 ? 4.683 0.045 -17.554 1.00 91.88 85 TRP A CA 1
ATOM 683 C C . TRP A 1 85 ? 4.125 1.465 -17.550 1.00 91.88 85 TRP A C 1
ATOM 685 O O . TRP A 1 85 ? 3.764 2.004 -16.496 1.00 91.88 85 TRP A O 1
ATOM 695 N N . ARG A 1 86 ? 4.045 2.076 -18.731 1.00 91.81 86 ARG A N 1
ATOM 696 C CA . ARG A 1 86 ? 3.452 3.399 -18.910 1.00 91.81 86 ARG A CA 1
ATOM 697 C C . ARG A 1 86 ? 2.093 3.306 -19.591 1.00 91.81 86 ARG A C 1
ATOM 699 O O . ARG A 1 86 ? 2.011 3.055 -20.786 1.00 91.81 86 ARG A O 1
ATOM 706 N N . ASP A 1 87 ? 1.041 3.654 -18.858 1.00 89.00 87 ASP A N 1
ATOM 707 C CA . ASP A 1 87 ? -0.260 4.007 -19.441 1.00 89.00 87 ASP A CA 1
ATOM 708 C C . ASP A 1 87 ? -0.493 5.527 -19.323 1.00 89.00 87 ASP A C 1
ATOM 710 O O . ASP A 1 87 ? 0.344 6.323 -19.755 1.00 89.00 87 ASP A O 1
ATOM 714 N N . LYS A 1 88 ? -1.583 5.974 -18.680 1.00 89.12 88 LYS A N 1
ATOM 715 C CA . LYS A 1 88 ? -1.783 7.381 -18.297 1.00 89.12 88 LYS A CA 1
ATOM 716 C C . LYS A 1 88 ? -0.816 7.815 -17.187 1.00 89.12 88 LYS A C 1
ATOM 718 O O . LYS A 1 88 ? -0.519 9.000 -17.051 1.00 89.12 88 LYS A O 1
ATOM 723 N N . ARG A 1 89 ? -0.339 6.868 -16.373 1.00 88.56 89 ARG A N 1
ATOM 724 C CA . ARG A 1 89 ? 0.647 7.058 -15.297 1.00 88.56 89 ARG A CA 1
ATOM 725 C C . ARG A 1 89 ? 1.624 5.885 -15.295 1.00 88.56 89 ARG A C 1
ATOM 727 O O . ARG A 1 89 ? 1.339 4.845 -15.885 1.00 88.56 89 ARG A O 1
ATOM 734 N N . ASP A 1 90 ? 2.752 6.061 -14.618 1.00 89.44 90 ASP A N 1
ATOM 735 C CA . ASP A 1 90 ? 3.706 4.975 -14.399 1.00 89.44 90 ASP A CA 1
ATOM 736 C C . ASP A 1 90 ? 3.125 3.973 -13.399 1.00 89.44 90 ASP A C 1
ATOM 738 O O . ASP A 1 90 ? 2.701 4.350 -12.301 1.00 89.44 90 ASP A O 1
ATOM 742 N N . VAL A 1 91 ? 3.141 2.698 -13.772 1.00 89.75 91 VAL A N 1
ATOM 743 C CA . VAL A 1 91 ? 2.782 1.573 -12.911 1.00 89.75 91 VAL A CA 1
ATOM 744 C C . VAL A 1 91 ? 4.036 0.743 -12.677 1.00 89.75 91 VAL A C 1
ATOM 746 O O . VAL A 1 91 ? 4.752 0.424 -13.620 1.00 89.75 91 VAL A O 1
ATOM 749 N N . LEU A 1 92 ? 4.305 0.411 -11.415 1.00 88.62 92 LEU A N 1
ATOM 750 C CA . LEU A 1 92 ? 5.396 -0.471 -11.002 1.00 88.62 92 LEU A CA 1
ATOM 751 C C . LEU A 1 92 ? 4.805 -1.739 -10.390 1.00 88.62 92 LEU A C 1
ATOM 753 O O . LEU A 1 92 ? 3.969 -1.652 -9.488 1.00 88.62 92 LEU A O 1
ATOM 757 N N . VAL A 1 93 ? 5.269 -2.893 -10.855 1.00 87.38 93 VAL A N 1
ATOM 758 C CA . VAL A 1 93 ? 4.833 -4.224 -10.428 1.00 87.38 93 VAL A CA 1
ATOM 759 C C . VAL A 1 93 ? 6.048 -4.999 -9.922 1.00 87.38 93 VAL A C 1
ATOM 761 O O . VAL A 1 93 ? 7.133 -4.897 -10.490 1.00 87.38 93 VAL A O 1
ATOM 764 N N . LEU A 1 94 ? 5.871 -5.746 -8.831 1.00 85.56 94 LEU A N 1
ATOM 765 C CA . LEU A 1 94 ? 6.797 -6.805 -8.436 1.00 85.56 94 LEU A CA 1
ATOM 766 C C . LEU A 1 94 ? 6.151 -8.139 -8.776 1.00 85.56 94 LEU A C 1
ATOM 768 O O . LEU A 1 94 ? 4.988 -8.343 -8.428 1.00 85.56 94 LEU A O 1
ATOM 772 N N . SER A 1 95 ? 6.907 -9.028 -9.400 1.00 82.12 95 SER A N 1
ATOM 773 C CA . SER A 1 95 ? 6.483 -10.388 -9.684 1.00 82.12 95 SER A CA 1
ATOM 774 C C . SER A 1 95 ? 7.570 -11.377 -9.286 1.00 82.12 95 SER A C 1
ATOM 776 O O . SER A 1 95 ? 8.755 -11.090 -9.414 1.00 82.12 95 SER A O 1
ATOM 778 N N . THR A 1 96 ? 7.148 -12.537 -8.799 1.00 81.06 96 THR A N 1
ATOM 779 C CA . THR A 1 96 ? 7.990 -13.725 -8.598 1.00 81.06 96 THR A CA 1
ATOM 780 C C . THR A 1 96 ? 7.649 -14.831 -9.601 1.00 81.06 96 THR A C 1
ATOM 782 O O . THR A 1 96 ? 8.128 -15.947 -9.458 1.00 81.06 96 THR A O 1
ATOM 785 N N . CYS A 1 97 ? 6.762 -14.562 -10.568 1.00 69.69 97 CYS A N 1
ATOM 786 C CA . CYS A 1 97 ? 6.277 -15.535 -11.553 1.00 69.69 97 CYS A CA 1
ATOM 787 C C . CYS A 1 97 ? 6.538 -15.134 -13.012 1.00 69.69 97 CYS A C 1
ATOM 789 O O . CYS A 1 97 ? 6.210 -15.891 -13.920 1.00 69.69 97 CYS A O 1
ATOM 791 N N . HIS A 1 98 ? 7.092 -13.947 -13.252 1.00 65.88 98 HIS A N 1
ATOM 792 C CA . HIS A 1 98 ? 7.418 -13.456 -14.589 1.00 65.88 98 HIS A CA 1
ATOM 793 C C . HIS A 1 98 ? 8.912 -13.162 -14.633 1.00 65.88 98 HIS A C 1
ATOM 795 O O . HIS A 1 98 ? 9.390 -12.435 -13.763 1.00 65.88 98 HIS A O 1
ATOM 801 N N . THR A 1 99 ? 9.625 -13.702 -15.616 1.00 62.19 99 THR A N 1
ATOM 802 C CA . THR A 1 99 ? 11.039 -13.385 -15.856 1.00 62.19 99 THR A CA 1
ATOM 803 C C . THR A 1 99 ? 11.163 -12.179 -16.791 1.00 62.19 99 THR A C 1
ATOM 805 O O . THR A 1 99 ? 10.190 -11.783 -17.443 1.00 62.19 99 THR A O 1
ATOM 808 N N . ASP A 1 100 ? 12.334 -11.546 -16.854 1.00 59.56 100 ASP A N 1
ATOM 809 C CA . ASP A 1 100 ? 12.572 -10.405 -17.764 1.00 59.56 100 ASP A CA 1
ATOM 810 C C . ASP A 1 100 ? 12.267 -10.765 -19.236 1.00 59.56 100 ASP A C 1
ATOM 812 O O . ASP A 1 100 ? 11.644 -9.988 -19.962 1.00 59.56 100 ASP A O 1
ATOM 816 N N . ASP A 1 101 ? 12.561 -12.009 -19.629 1.00 59.91 101 ASP A N 1
ATOM 817 C CA . ASP A 1 101 ? 12.347 -12.531 -20.986 1.00 59.91 101 ASP A CA 1
ATOM 818 C C . ASP A 1 101 ? 10.873 -12.537 -21.414 1.00 59.91 101 ASP A C 1
ATOM 820 O O . ASP A 1 101 ? 10.556 -12.382 -22.597 1.00 59.91 101 ASP A O 1
ATOM 824 N N . THR A 1 102 ? 9.939 -12.648 -20.460 1.00 54.12 102 THR A N 1
ATOM 825 C CA . THR A 1 102 ? 8.504 -12.577 -20.771 1.00 54.12 102 THR A CA 1
ATOM 826 C C . THR A 1 102 ? 8.081 -11.206 -21.298 1.00 54.12 102 THR A C 1
ATOM 828 O O . THR A 1 102 ? 7.077 -11.115 -21.998 1.00 54.12 102 THR A O 1
ATOM 831 N N . VAL A 1 103 ? 8.827 -10.131 -21.021 1.00 54.56 103 VAL A N 1
ATOM 832 C CA . VAL A 1 103 ? 8.475 -8.784 -21.498 1.00 54.56 103 VAL A CA 1
ATOM 833 C C . VAL A 1 103 ? 8.681 -8.649 -23.007 1.00 54.56 103 VAL A C 1
ATOM 835 O O . VAL A 1 103 ? 7.876 -7.996 -23.665 1.00 54.56 103 VAL A O 1
ATOM 838 N N . HIS A 1 104 ? 9.669 -9.342 -23.580 1.00 52.06 104 HIS A N 1
ATOM 839 C CA . HIS A 1 104 ? 9.910 -9.342 -25.026 1.00 52.06 104 HIS A CA 1
ATOM 840 C C . HIS A 1 104 ? 8.894 -10.190 -25.818 1.00 52.06 104 HIS A C 1
ATOM 842 O O . HIS A 1 104 ? 8.668 -9.928 -26.996 1.00 52.06 104 HIS A O 1
ATOM 848 N N . GLY A 1 105 ? 8.242 -11.173 -25.180 1.00 45.44 105 GLY A N 1
ATOM 849 C CA . GLY A 1 105 ? 7.208 -12.021 -25.802 1.00 45.44 105 GLY A CA 1
ATOM 850 C C . GLY A 1 105 ? 5.764 -11.520 -25.641 1.00 45.44 105 GLY A C 1
ATOM 851 O O . GLY A 1 105 ? 4.849 -12.025 -26.287 1.00 45.44 105 GLY A O 1
ATOM 852 N N . VAL A 1 106 ? 5.533 -10.533 -24.774 1.00 46.88 106 VAL A N 1
ATOM 853 C CA . VAL A 1 106 ? 4.202 -9.968 -24.475 1.00 46.88 106 VAL A CA 1
ATOM 854 C C . VAL A 1 106 ? 3.840 -8.826 -25.438 1.00 46.88 106 VAL A C 1
ATOM 856 O O . VAL A 1 106 ? 2.653 -8.616 -25.712 1.00 46.88 106 VAL A O 1
ATOM 859 N N . ASP A 1 107 ? 4.838 -8.166 -26.038 1.00 44.44 107 ASP A N 1
ATOM 860 C CA . ASP A 1 107 ? 4.643 -7.158 -27.091 1.00 44.44 107 ASP A CA 1
ATOM 861 C C . ASP A 1 107 ? 3.905 -7.726 -28.322 1.00 44.44 107 ASP A C 1
ATOM 863 O O . ASP A 1 107 ? 3.154 -7.003 -28.978 1.00 44.44 107 ASP A O 1
ATOM 867 N N . THR A 1 108 ? 4.021 -9.028 -28.609 1.00 38.12 108 THR A N 1
ATOM 868 C CA . THR A 1 108 ? 3.308 -9.694 -29.718 1.00 38.12 108 THR A CA 1
ATOM 869 C C . THR A 1 108 ? 1.900 -10.178 -29.359 1.00 38.12 108 THR A C 1
ATOM 871 O O . THR A 1 108 ? 1.047 -10.260 -30.241 1.00 38.12 108 THR A O 1
ATOM 874 N N . LEU A 1 109 ? 1.599 -10.456 -28.085 1.00 36.75 109 LEU A N 1
ATOM 875 C CA . LEU A 1 109 ? 0.305 -11.038 -27.685 1.00 36.75 109 LEU A CA 1
ATOM 876 C C . LEU A 1 109 ? -0.736 -10.004 -27.236 1.00 36.75 109 LEU A C 1
ATOM 878 O O . LEU A 1 109 ? -1.937 -10.250 -27.360 1.00 36.75 109 LEU A O 1
ATOM 882 N N . PHE A 1 110 ? -0.311 -8.830 -26.761 1.00 35.38 110 PHE A N 1
ATOM 883 C CA . PHE A 1 110 ? -1.234 -7.754 -26.375 1.00 35.38 110 PHE A CA 1
ATOM 884 C C . PHE A 1 110 ? -1.498 -6.741 -27.495 1.00 35.38 110 PHE A C 1
ATOM 886 O O . PHE A 1 110 ? -2.513 -6.047 -27.458 1.00 35.38 110 PHE A O 1
ATOM 893 N N . THR A 1 111 ? -0.649 -6.683 -28.526 1.00 38.84 111 THR A N 1
ATOM 894 C CA . THR A 1 111 ? -0.894 -5.864 -29.729 1.00 38.84 111 THR A CA 1
ATOM 895 C C . THR A 1 111 ? -1.910 -6.497 -30.685 1.00 38.84 111 THR A C 1
ATOM 897 O O . THR A 1 111 ? -2.543 -5.773 -31.450 1.00 38.84 111 THR A O 1
ATOM 900 N N . SER A 1 112 ? -2.138 -7.814 -30.591 1.00 30.09 112 SER A N 1
ATOM 901 C CA . SER A 1 112 ? -3.122 -8.556 -31.397 1.00 30.09 112 SER A CA 1
ATOM 902 C C . SER A 1 112 ? -4.577 -8.370 -30.943 1.00 30.09 112 SER A C 1
ATOM 904 O O . SER A 1 112 ? -5.487 -8.670 -31.713 1.00 30.09 112 SER A O 1
ATOM 906 N N . ARG A 1 113 ? -4.832 -7.864 -29.728 1.00 34.66 113 ARG A N 1
ATOM 907 C CA . ARG A 1 113 ? -6.194 -7.582 -29.244 1.00 34.66 113 ARG A CA 1
ATOM 908 C C . ARG A 1 113 ? -6.483 -6.083 -29.266 1.00 34.66 113 ARG A C 1
ATOM 910 O O . ARG A 1 113 ? -6.574 -5.437 -28.225 1.00 34.66 113 ARG A O 1
ATOM 917 N N . LYS A 1 114 ? -6.644 -5.529 -30.464 1.00 32.09 114 LYS A N 1
ATOM 918 C CA . LYS A 1 114 ? -7.529 -4.373 -30.674 1.00 32.09 114 LYS A CA 1
ATOM 919 C C . LYS A 1 114 ? -8.844 -4.891 -31.280 1.00 32.09 114 LYS A C 1
ATOM 921 O O . LYS A 1 114 ? -8.784 -5.923 -31.943 1.00 32.09 114 LYS A O 1
ATOM 926 N N . PRO A 1 115 ? -9.995 -4.259 -30.981 1.00 40.66 115 PRO A N 1
ATOM 927 C CA . PRO A 1 115 ? -11.275 -4.641 -31.576 1.00 40.66 115 PRO A CA 1
ATOM 928 C C . PRO A 1 115 ? -11.251 -4.516 -33.100 1.00 40.66 115 PRO A C 1
ATOM 930 O O . PRO A 1 115 ? -10.499 -3.645 -33.601 1.00 40.66 115 PRO A O 1
#